Protein AF-I0XAP1-F1 (afdb_monomer_lite)

Structure (mmCIF, N/CA/C/O backbone):
data_AF-I0XAP1-F1
#
_entry.id   AF-I0XAP1-F1
#
loop_
_atom_site.group_PDB
_atom_site.id
_atom_site.type_symbol
_atom_site.label_atom_id
_atom_site.label_alt_id
_atom_site.label_comp_id
_atom_site.label_asym_id
_atom_site.label_entity_id
_atom_site.label_seq_id
_atom_site.pdbx_PDB_ins_code
_atom_site.Cartn_x
_atom_site.Cartn_y
_atom_site.Cartn_z
_atom_site.occupancy
_atom_site.B_iso_or_equiv
_atom_site.auth_seq_id
_atom_site.auth_comp_id
_atom_site.auth_asym_id
_atom_site.auth_atom_id
_atom_site.pdbx_PDB_model_num
ATOM 1 N N . MET A 1 1 ? -6.692 0.316 -14.441 1.00 70.31 1 MET A N 1
ATOM 2 C CA . MET A 1 1 ? -7.532 0.140 -13.238 1.00 70.31 1 MET A CA 1
ATOM 3 C C . MET A 1 1 ? -6.879 -0.875 -12.311 1.00 70.31 1 MET A C 1
ATOM 5 O O . MET A 1 1 ? -6.813 -2.054 -12.639 1.00 70.31 1 MET A O 1
ATOM 9 N N . MET A 1 2 ? -6.371 -0.388 -11.183 1.00 84.69 2 MET A N 1
ATOM 10 C CA . MET A 1 2 ? -5.566 -1.101 -10.189 1.00 84.69 2 MET A CA 1
ATOM 11 C C . MET A 1 2 ? -6.385 -1.982 -9.250 1.00 84.69 2 MET A C 1
ATOM 13 O O . MET A 1 2 ? -5.925 -3.034 -8.814 1.00 84.69 2 MET A O 1
ATOM 17 N N . VAL A 1 3 ? -7.602 -1.559 -8.910 1.00 85.81 3 VAL A N 1
ATOM 18 C CA . VAL A 1 3 ? -8.508 -2.338 -8.062 1.00 85.81 3 VAL A CA 1
ATOM 19 C C . VAL A 1 3 ? -9.157 -3.417 -8.918 1.00 85.81 3 VAL A C 1
ATOM 21 O O . VAL A 1 3 ? -9.912 -3.121 -9.837 1.00 85.81 3 VAL A O 1
ATOM 24 N N . THR A 1 4 ? -8.856 -4.674 -8.608 1.00 77.31 4 THR A N 1
ATOM 25 C CA . THR A 1 4 ? -9.398 -5.834 -9.335 1.00 77.31 4 THR A CA 1
ATOM 26 C C . THR A 1 4 ? -10.621 -6.434 -8.650 1.00 77.31 4 THR A C 1
ATOM 28 O O . THR A 1 4 ? -11.481 -6.998 -9.317 1.00 77.31 4 THR A O 1
ATOM 31 N N . SER A 1 5 ? -10.731 -6.289 -7.326 1.00 74.06 5 SER A N 1
ATOM 32 C CA . SER A 1 5 ? -11.932 -6.639 -6.564 1.00 74.06 5 SER A CA 1
ATOM 33 C C . SER A 1 5 ? -12.002 -5.843 -5.262 1.00 74.06 5 SER A C 1
ATOM 35 O O . SER A 1 5 ? -10.977 -5.681 -4.592 1.00 74.06 5 SER A O 1
ATOM 37 N N . PHE A 1 6 ? -13.204 -5.416 -4.873 1.00 84.88 6 PHE A N 1
ATOM 38 C CA . PHE A 1 6 ? -13.480 -4.724 -3.614 1.00 84.88 6 PHE A CA 1
ATOM 39 C C . PHE A 1 6 ? -14.702 -5.348 -2.936 1.00 84.88 6 PHE A C 1
ATOM 41 O O . PHE A 1 6 ? -15.781 -5.399 -3.522 1.00 84.88 6 PHE A O 1
ATOM 48 N N . PHE A 1 7 ? -14.530 -5.772 -1.688 1.00 82.12 7 PHE A N 1
ATOM 49 C CA . PHE A 1 7 ? -15.604 -6.130 -0.768 1.00 82.12 7 PHE A CA 1
ATOM 50 C C . PHE A 1 7 ? -15.308 -5.452 0.572 1.00 82.12 7 PHE A C 1
ATOM 52 O O . PHE A 1 7 ? -14.135 -5.323 0.923 1.00 82.12 7 PHE A O 1
ATOM 59 N N . PRO A 1 8 ? -16.308 -5.023 1.357 1.00 85.56 8 PRO A N 1
ATOM 60 C CA . PRO A 1 8 ? -16.044 -4.517 2.700 1.00 85.56 8 PRO A CA 1
ATOM 61 C C . PRO A 1 8 ? -15.155 -5.488 3.498 1.00 85.56 8 PRO A C 1
ATOM 63 O O . PRO A 1 8 ? -15.486 -6.661 3.661 1.00 85.56 8 PRO A O 1
ATOM 66 N N . GLY A 1 9 ? -13.992 -4.999 3.932 1.00 91.12 9 GLY A N 1
ATOM 67 C CA . GLY A 1 9 ? -12.972 -5.770 4.649 1.00 91.12 9 GLY A CA 1
ATOM 68 C C . GLY A 1 9 ? -11.940 -6.491 3.771 1.00 91.12 9 GLY A C 1
ATOM 69 O O . GLY A 1 9 ? -11.027 -7.110 4.315 1.00 91.12 9 GLY A O 1
ATOM 70 N N . ARG A 1 10 ? -12.045 -6.427 2.434 1.00 94.25 10 ARG A N 1
ATOM 71 C CA . ARG A 1 10 ? -11.115 -7.068 1.486 1.00 94.25 10 ARG A CA 1
ATOM 72 C C . ARG A 1 10 ? -10.923 -6.268 0.198 1.00 94.25 10 ARG A C 1
ATOM 74 O O . ARG A 1 10 ? -11.867 -6.045 -0.558 1.00 94.25 10 ARG A O 1
ATOM 81 N N . ILE A 1 11 ? -9.678 -5.931 -0.125 1.00 93.62 11 ILE A N 1
ATOM 82 C CA . ILE A 1 11 ? -9.319 -5.247 -1.376 1.00 93.62 11 ILE A CA 1
ATOM 83 C C . ILE A 1 11 ? -8.220 -6.022 -2.082 1.00 93.62 11 ILE A C 1
ATOM 85 O O . ILE A 1 11 ? -7.196 -6.334 -1.480 1.00 93.62 11 ILE A O 1
ATOM 89 N N . ARG A 1 12 ? -8.403 -6.287 -3.379 1.00 94.88 12 ARG A N 1
ATOM 90 C CA . ARG A 1 12 ? -7.346 -6.828 -4.237 1.00 94.88 12 ARG A CA 1
ATOM 91 C C . ARG A 1 12 ? -6.877 -5.777 -5.226 1.00 94.88 12 ARG A C 1
ATOM 93 O O . ARG A 1 12 ? -7.638 -5.327 -6.087 1.00 94.88 12 ARG A O 1
ATOM 100 N N . LEU A 1 13 ? -5.599 -5.457 -5.134 1.00 95.00 13 LEU A N 1
ATOM 101 C CA . LEU A 1 13 ? -4.904 -4.535 -6.012 1.00 95.00 13 LEU A CA 1
ATOM 102 C C . LEU A 1 13 ? -4.014 -5.319 -6.983 1.00 95.00 13 LEU A C 1
ATOM 104 O O . LEU A 1 13 ? -3.477 -6.381 -6.648 1.00 95.00 13 LEU A O 1
ATOM 108 N N . ARG A 1 14 ? -3.866 -4.795 -8.196 1.00 94.38 14 ARG A N 1
ATOM 109 C CA . ARG A 1 14 ? -2.934 -5.284 -9.207 1.00 94.38 14 ARG A CA 1
ATOM 110 C C . ARG A 1 14 ? -2.342 -4.111 -9.975 1.00 94.38 14 ARG A C 1
ATOM 112 O O . ARG A 1 14 ? -3.081 -3.313 -10.537 1.00 94.38 14 ARG A O 1
ATOM 119 N N . ALA A 1 15 ? -1.020 -4.038 -10.018 1.00 94.56 15 ALA A N 1
ATOM 120 C CA . ALA A 1 15 ? -0.273 -3.008 -10.726 1.00 94.56 15 ALA A CA 1
ATOM 121 C C . ALA A 1 15 ? 1.173 -3.479 -10.958 1.00 94.56 15 ALA A C 1
ATOM 123 O O . ALA A 1 15 ? 1.671 -4.288 -10.169 1.00 94.56 15 ALA A O 1
ATOM 124 N N . PRO A 1 16 ? 1.866 -2.977 -11.997 1.00 94.50 16 PRO A N 1
ATOM 125 C CA . PRO A 1 16 ? 3.264 -3.326 -12.257 1.00 94.50 16 PRO A CA 1
ATOM 126 C C . PRO A 1 16 ? 4.194 -3.024 -11.076 1.00 94.50 16 PRO A C 1
ATOM 128 O O . PRO A 1 16 ? 5.070 -3.831 -10.781 1.00 94.50 16 PRO A O 1
ATOM 131 N N . VAL A 1 17 ? 3.945 -1.932 -10.342 1.00 96.25 17 VAL A N 1
ATOM 132 C CA . VAL A 1 17 ? 4.732 -1.544 -9.157 1.00 96.25 17 VAL A CA 1
ATOM 133 C C . VAL A 1 17 ? 4.779 -2.633 -8.077 1.00 96.25 17 VAL A C 1
ATOM 135 O O . VAL A 1 17 ? 5.740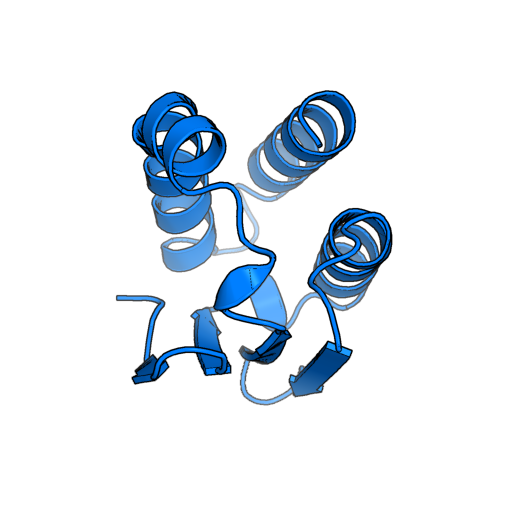 -2.718 -7.326 1.00 96.25 17 VAL A O 1
ATOM 138 N N . PHE A 1 18 ? 3.779 -3.519 -8.012 1.00 96.06 18 PHE A N 1
ATOM 139 C CA . PHE A 1 18 ? 3.741 -4.603 -7.026 1.00 96.06 18 PHE A CA 1
ATOM 140 C C . PHE A 1 18 ? 4.649 -5.789 -7.355 1.00 96.06 18 PHE A C 1
ATOM 142 O O . PHE A 1 18 ? 4.611 -6.799 -6.654 1.00 96.06 18 PHE A O 1
ATOM 149 N N . ARG A 1 19 ? 5.421 -5.707 -8.439 1.00 95.81 19 ARG A N 1
ATOM 150 C CA . ARG A 1 19 ? 6.496 -6.658 -8.737 1.00 95.81 19 ARG A CA 1
ATOM 151 C C . ARG A 1 19 ? 7.830 -6.232 -8.122 1.00 95.81 19 ARG A C 1
ATOM 153 O O . ARG A 1 19 ? 8.732 -7.054 -8.025 1.00 95.81 19 ARG A O 1
ATOM 160 N N . GLU A 1 20 ? 7.928 -4.976 -7.688 1.00 96.56 20 GLU A N 1
ATOM 161 C CA . GLU A 1 20 ? 9.104 -4.397 -7.045 1.00 96.56 20 GLU A CA 1
ATOM 162 C C . GLU A 1 20 ? 9.068 -4.702 -5.545 1.00 96.56 20 GLU A C 1
ATOM 164 O O . GLU A 1 20 ? 8.298 -4.097 -4.795 1.00 96.56 20 GLU A O 1
ATOM 169 N N . GLU A 1 21 ? 9.873 -5.672 -5.117 1.00 95.44 21 GLU A N 1
ATOM 170 C CA . GLU A 1 21 ? 9.864 -6.198 -3.747 1.00 95.44 21 GLU A CA 1
ATOM 171 C C . GLU A 1 21 ? 10.041 -5.104 -2.688 1.00 95.44 21 GLU A C 1
ATOM 173 O O . GLU A 1 21 ? 9.222 -4.988 -1.782 1.00 95.44 21 GLU A O 1
ATOM 178 N N . ASP A 1 22 ? 11.033 -4.232 -2.845 1.00 95.75 22 ASP A N 1
ATOM 179 C CA . ASP A 1 22 ? 11.343 -3.179 -1.878 1.00 95.75 22 ASP A CA 1
ATOM 180 C C . ASP A 1 22 ? 10.237 -2.111 -1.771 1.00 95.75 22 ASP A C 1
ATOM 182 O O . ASP A 1 22 ? 9.938 -1.621 -0.677 1.00 95.75 22 ASP A O 1
ATOM 186 N N . LEU A 1 23 ? 9.580 -1.766 -2.886 1.00 96.00 23 LEU A N 1
ATOM 187 C CA . LEU A 1 23 ? 8.440 -0.842 -2.879 1.00 96.00 23 LEU A CA 1
ATOM 188 C C . LEU A 1 23 ? 7.232 -1.472 -2.181 1.00 96.00 23 LEU A C 1
ATOM 190 O O . LEU A 1 23 ? 6.533 -0.797 -1.418 1.00 96.00 23 LEU A O 1
ATOM 194 N N . VAL A 1 24 ? 6.996 -2.765 -2.421 1.00 96.25 24 VAL A N 1
ATOM 195 C CA . VAL A 1 24 ? 5.930 -3.528 -1.766 1.00 96.25 24 VAL A CA 1
ATOM 196 C C . VAL A 1 24 ? 6.190 -3.632 -0.269 1.00 96.25 24 VAL A C 1
ATOM 198 O O . VAL A 1 24 ? 5.302 -3.308 0.516 1.00 96.25 24 VAL A O 1
ATOM 201 N N . GLU A 1 25 ? 7.397 -4.012 0.144 1.00 95.69 25 GLU A N 1
ATOM 202 C CA . GLU A 1 25 ? 7.774 -4.097 1.556 1.00 95.69 25 GLU A CA 1
ATOM 203 C C . GLU A 1 25 ? 7.616 -2.753 2.266 1.00 95.69 25 GLU A C 1
ATOM 205 O O . GLU A 1 25 ? 7.046 -2.693 3.361 1.00 95.69 25 GLU A O 1
ATOM 210 N N . ARG A 1 26 ? 8.036 -1.653 1.625 1.00 95.88 26 ARG A N 1
ATOM 211 C CA . ARG A 1 26 ? 7.856 -0.306 2.175 1.00 95.88 26 ARG A CA 1
ATOM 212 C C . ARG A 1 26 ? 6.379 0.031 2.361 1.00 95.88 26 ARG A C 1
ATOM 214 O O . ARG A 1 26 ? 5.995 0.486 3.438 1.00 95.88 26 ARG A O 1
ATOM 221 N N . ALA A 1 27 ? 5.548 -0.210 1.347 1.00 95.25 27 ALA A N 1
ATOM 222 C CA . ALA A 1 27 ? 4.110 0.037 1.422 1.00 95.25 27 ALA A CA 1
ATOM 223 C C . ALA A 1 27 ? 3.431 -0.823 2.503 1.00 95.25 27 ALA A C 1
ATOM 225 O O . ALA A 1 27 ? 2.621 -0.316 3.278 1.00 95.25 27 ALA A O 1
ATOM 226 N N . ILE A 1 28 ? 3.795 -2.105 2.609 1.00 95.00 28 ILE A N 1
ATOM 227 C CA . ILE A 1 28 ? 3.294 -3.014 3.649 1.00 95.00 28 ILE A CA 1
ATOM 228 C C . ILE A 1 28 ? 3.707 -2.526 5.041 1.00 95.00 28 ILE A C 1
ATOM 230 O O . ILE A 1 28 ? 2.878 -2.522 5.950 1.00 95.00 28 ILE A O 1
ATOM 234 N N . GLY A 1 29 ? 4.955 -2.086 5.219 1.00 95.56 29 GLY A N 1
ATOM 235 C CA . GLY A 1 29 ? 5.444 -1.546 6.489 1.00 95.56 29 GLY A CA 1
ATOM 236 C C . GLY A 1 29 ? 4.644 -0.331 6.963 1.00 95.56 29 GLY A C 1
ATOM 237 O O . GLY A 1 29 ? 4.313 -0.235 8.143 1.00 95.56 29 GLY A O 1
ATOM 238 N N . ILE A 1 30 ? 4.271 0.550 6.033 1.00 94.56 30 ILE A N 1
ATOM 239 C CA . ILE A 1 30 ? 3.404 1.702 6.297 1.00 94.56 30 ILE A CA 1
ATOM 240 C C . ILE A 1 30 ? 1.991 1.235 6.684 1.00 94.56 30 ILE A C 1
ATOM 242 O O . ILE A 1 30 ? 1.474 1.611 7.735 1.00 94.56 30 ILE A O 1
ATOM 246 N N . LEU A 1 31 ? 1.377 0.358 5.882 1.00 92.12 31 LEU A N 1
ATOM 247 C CA . LEU A 1 31 ? 0.014 -0.131 6.123 1.00 92.12 31 LEU A CA 1
ATOM 248 C C . LEU A 1 31 ? -0.121 -0.903 7.443 1.00 92.12 31 LEU A C 1
ATOM 250 O O . LEU A 1 31 ? -1.167 -0.829 8.084 1.00 92.12 31 LEU A O 1
ATOM 254 N N . ARG A 1 32 ? 0.930 -1.602 7.887 1.00 92.88 32 ARG A N 1
ATOM 255 C CA . ARG A 1 32 ? 0.958 -2.317 9.176 1.00 92.88 32 ARG A CA 1
ATOM 256 C C . ARG A 1 32 ? 0.844 -1.406 10.397 1.00 92.88 32 ARG A C 1
ATOM 258 O O . ARG A 1 32 ? 0.505 -1.899 11.468 1.00 92.88 32 ARG A O 1
ATOM 265 N N . LYS A 1 33 ? 1.076 -0.098 10.255 1.00 91.19 33 LYS A N 1
ATOM 266 C CA . LYS A 1 33 ? 0.817 0.880 11.324 1.00 91.19 33 LYS A CA 1
ATOM 267 C C . LYS A 1 33 ? -0.680 1.114 11.545 1.00 91.19 33 LYS A C 1
ATOM 269 O O . LYS A 1 33 ? -1.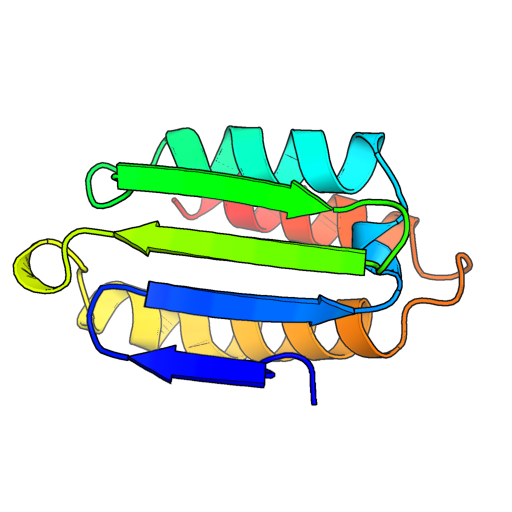069 1.654 12.577 1.00 91.19 33 LYS A O 1
ATOM 274 N N . PHE A 1 34 ? -1.525 0.720 10.591 1.00 88.50 34 PHE A N 1
ATOM 275 C CA . PHE A 1 34 ? -2.949 1.004 10.624 1.00 88.50 34 PHE A CA 1
ATOM 276 C C . PHE A 1 34 ? -3.730 -0.029 11.455 1.00 88.50 34 PHE A C 1
ATOM 278 O O . PHE A 1 34 ? -3.759 -1.202 11.081 1.00 88.50 34 PHE A O 1
ATOM 285 N N . PRO A 1 35 ? -4.440 0.372 12.530 1.00 87.94 35 PRO A N 1
ATOM 286 C CA . PRO A 1 35 ? -5.099 -0.575 13.438 1.00 87.94 35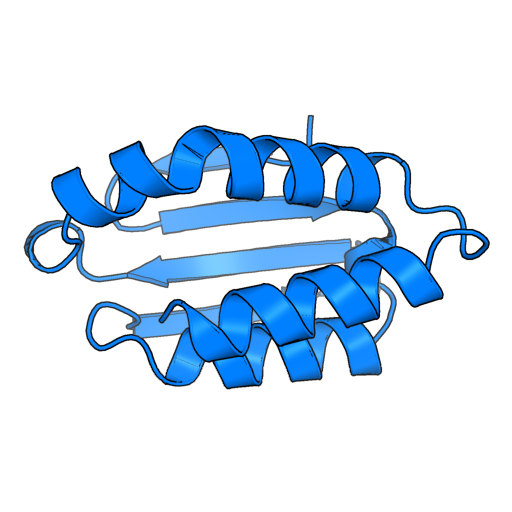 PRO A CA 1
ATOM 287 C C . PRO A 1 35 ? -6.196 -1.434 12.803 1.00 87.94 35 PRO A C 1
ATOM 289 O O . PRO A 1 35 ? -6.508 -2.505 13.314 1.00 87.94 35 PRO A O 1
ATOM 292 N N . ALA A 1 36 ? -6.813 -0.964 11.715 1.00 91.31 36 ALA A N 1
ATOM 293 C CA . ALA A 1 36 ? -7.852 -1.722 11.025 1.00 91.31 36 ALA A CA 1
ATOM 294 C C . ALA A 1 36 ? -7.279 -2.846 10.147 1.00 91.31 36 ALA A C 1
ATOM 296 O O . ALA A 1 36 ? -8.047 -3.657 9.638 1.00 91.31 36 ALA A O 1
ATOM 297 N N . LEU A 1 37 ? -5.962 -2.897 9.921 1.00 93.62 37 LEU A N 1
ATOM 298 C CA . LEU A 1 37 ? -5.358 -3.924 9.084 1.00 93.62 37 LEU A CA 1
ATOM 299 C C . LEU A 1 37 ? -5.378 -5.287 9.790 1.00 93.62 37 LEU A C 1
ATOM 301 O O . LEU A 1 37 ? -4.891 -5.423 10.908 1.00 93.62 37 LEU A O 1
ATOM 305 N N . LYS A 1 38 ? -5.885 -6.312 9.100 1.00 95.44 38 LYS A N 1
ATOM 306 C CA . LYS A 1 38 ? -5.850 -7.706 9.564 1.00 95.44 38 LYS A CA 1
ATOM 307 C C . LYS A 1 38 ? -4.705 -8.484 8.944 1.00 95.44 38 LYS A C 1
ATOM 309 O O . LYS A 1 38 ? -3.988 -9.189 9.644 1.00 95.44 38 LYS A O 1
ATOM 314 N N . ASN A 1 39 ? -4.569 -8.391 7.626 1.00 95.81 39 ASN A N 1
ATOM 315 C CA . ASN A 1 39 ? -3.589 -9.164 6.881 1.00 95.81 39 ASN A CA 1
ATOM 316 C C . ASN A 1 39 ? -3.241 -8.476 5.559 1.00 95.81 39 ASN A C 1
ATOM 318 O O . ASN A 1 39 ? -4.068 -7.759 4.988 1.00 95.81 39 ASN A O 1
ATOM 322 N N . ILE A 1 40 ? -2.027 -8.718 5.067 1.00 96.50 40 ILE A N 1
ATOM 323 C CA . ILE A 1 40 ? -1.615 -8.358 3.710 1.00 96.50 40 ILE A CA 1
ATOM 324 C C . ILE A 1 40 ? -0.854 -9.532 3.118 1.00 96.50 40 ILE A C 1
ATOM 326 O O . ILE A 1 40 ? 0.084 -10.031 3.733 1.00 96.50 40 ILE A O 1
ATOM 330 N N . ASP A 1 41 ? -1.247 -9.917 1.911 1.00 95.81 41 ASP A N 1
ATOM 331 C CA . ASP A 1 41 ? -0.569 -10.921 1.100 1.00 95.81 41 ASP A CA 1
ATOM 332 C C . ASP A 1 41 ? -0.187 -10.313 -0.255 1.00 95.81 41 ASP A C 1
ATOM 334 O O . ASP A 1 41 ? -0.937 -9.513 -0.824 1.00 95.81 41 ASP A O 1
ATOM 338 N N . ASN A 1 42 ? 0.979 -10.672 -0.781 1.00 95.44 42 ASN A N 1
ATOM 339 C CA . ASN A 1 42 ? 1.495 -10.157 -2.041 1.00 95.44 42 ASN A CA 1
ATOM 340 C C . ASN A 1 42 ? 2.057 -11.278 -2.917 1.00 95.44 42 ASN A C 1
ATOM 342 O O . ASN A 1 42 ? 2.697 -12.218 -2.465 1.00 95.44 42 ASN A O 1
ATOM 346 N N . ASN A 1 43 ? 1.858 -11.133 -4.223 1.00 95.81 43 ASN A N 1
ATOM 347 C CA . ASN A 1 43 ? 2.414 -12.008 -5.238 1.00 95.81 43 ASN A CA 1
ATOM 348 C C . ASN A 1 43 ? 3.206 -11.155 -6.233 1.00 95.81 43 ASN A C 1
ATOM 350 O O . ASN A 1 43 ? 2.626 -10.549 -7.141 1.00 95.81 43 ASN A O 1
ATOM 354 N N . LEU A 1 44 ? 4.530 -11.131 -6.054 1.00 95.00 44 LEU A N 1
ATOM 355 C 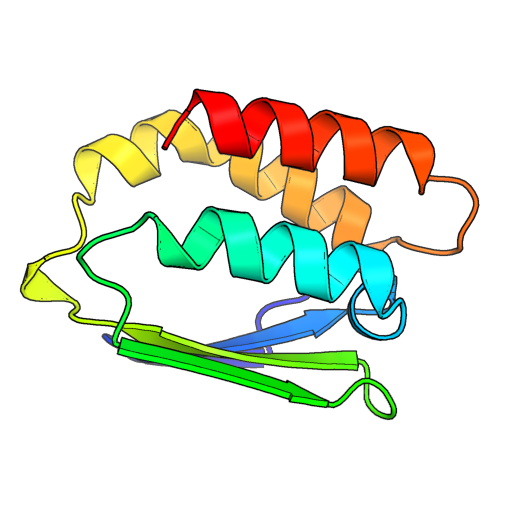CA . LEU A 1 44 ? 5.451 -10.334 -6.871 1.00 95.00 44 LEU A CA 1
ATOM 356 C C . LEU A 1 44 ? 5.459 -10.777 -8.340 1.00 95.00 44 LEU A C 1
ATOM 358 O O . LEU A 1 44 ? 5.556 -9.944 -9.231 1.00 95.00 44 LEU A O 1
ATOM 362 N N . LEU A 1 45 ? 5.270 -12.072 -8.624 1.00 94.38 45 LEU A N 1
ATOM 363 C CA . LEU A 1 45 ? 5.242 -12.585 -10.000 1.00 94.38 45 LEU A CA 1
ATOM 364 C C . LEU A 1 45 ? 4.095 -11.966 -10.816 1.00 94.38 45 LEU A C 1
ATOM 366 O O . LEU A 1 45 ? 4.259 -11.567 -11.968 1.00 94.38 45 LEU A O 1
ATOM 370 N N . THR A 1 46 ? 2.910 -11.881 -10.214 1.00 92.12 46 THR A N 1
ATOM 371 C CA . THR A 1 46 ? 1.710 -11.354 -10.880 1.00 92.12 46 THR A CA 1
ATOM 372 C C . THR A 1 46 ? 1.503 -9.860 -10.649 1.00 92.12 46 THR A C 1
ATOM 374 O O . THR A 1 46 ? 0.705 -9.251 -11.364 1.00 92.12 46 THR A O 1
ATOM 377 N N . GLY A 1 47 ? 2.233 -9.262 -9.702 1.00 94.25 47 GLY A N 1
ATOM 378 C CA . GLY A 1 47 ? 2.036 -7.888 -9.254 1.00 94.25 47 GLY A CA 1
ATOM 379 C C . GLY A 1 47 ? 0.675 -7.705 -8.589 1.00 94.25 47 GLY A C 1
ATOM 380 O O . GLY A 1 47 ? -0.050 -6.774 -8.931 1.00 94.25 47 GLY A O 1
ATOM 381 N N . SER A 1 48 ? 0.278 -8.631 -7.709 1.00 95.19 48 SER A N 1
ATOM 382 C CA . SER A 1 48 ? -0.998 -8.572 -6.984 1.00 95.19 48 SER A CA 1
ATOM 383 C C . SER A 1 48 ? -0.771 -8.414 -5.487 1.00 95.19 48 SER A C 1
ATOM 385 O O . SER A 1 48 ? 0.087 -9.085 -4.926 1.00 95.19 48 SER A O 1
ATOM 387 N N . VAL A 1 49 ? -1.592 -7.589 -4.842 1.00 96.00 49 VAL A N 1
ATOM 388 C CA . VAL A 1 49 ? -1.651 -7.446 -3.383 1.00 96.00 49 VAL A CA 1
ATOM 389 C C . VAL A 1 49 ? -3.091 -7.658 -2.923 1.00 96.00 49 VAL A C 1
ATOM 391 O O . VAL A 1 49 ? -4.025 -7.132 -3.530 1.00 96.00 49 VAL A O 1
ATOM 394 N N . LEU A 1 50 ? -3.283 -8.439 -1.866 1.00 96.44 50 LEU A N 1
ATOM 395 C CA . LEU A 1 50 ? -4.545 -8.609 -1.158 1.00 96.44 50 LEU A CA 1
ATOM 396 C C . LEU A 1 50 ? -4.422 -7.959 0.218 1.00 96.44 50 LEU A C 1
ATOM 398 O O . LEU A 1 50 ? -3.528 -8.295 0.984 1.00 96.44 50 LEU A O 1
ATOM 402 N N . ILE A 1 51 ? -5.344 -7.055 0.528 1.00 95.62 51 ILE A N 1
ATOM 403 C CA . ILE A 1 51 ? -5.442 -6.372 1.816 1.00 95.62 51 ILE A CA 1
ATOM 404 C C . ILE A 1 51 ? -6.728 -6.836 2.488 1.00 95.62 51 ILE A C 1
ATOM 406 O O . ILE A 1 51 ? -7.812 -6.693 1.918 1.00 95.62 51 ILE A O 1
ATOM 410 N N . GLU A 1 52 ? -6.618 -7.358 3.704 1.00 96.19 52 GLU A N 1
ATOM 411 C CA . GLU A 1 52 ? -7.753 -7.683 4.565 1.00 96.19 52 GLU A CA 1
ATOM 412 C C . GLU A 1 52 ? -7.781 -6.727 5.762 1.00 96.19 52 GLU A C 1
ATOM 414 O O . GLU A 1 52 ? -6.750 -6.465 6.386 1.00 96.19 52 GLU A O 1
ATOM 419 N N . TYR A 1 53 ? -8.959 -6.198 6.093 1.00 94.50 53 TYR A N 1
ATOM 420 C CA . TYR A 1 53 ? -9.126 -5.175 7.125 1.00 94.50 53 TYR A CA 1
ATOM 421 C C . TYR A 1 53 ? -10.481 -5.266 7.845 1.00 94.50 53 TYR A C 1
ATOM 423 O O . TYR A 1 53 ? -11.423 -5.917 7.394 1.00 94.50 53 TYR A O 1
ATOM 431 N N . GLU A 1 54 ? -10.577 -4.614 8.998 1.00 93.31 54 GLU A N 1
ATOM 432 C CA . GLU A 1 54 ? -11.798 -4.426 9.784 1.00 93.31 54 GLU A CA 1
ATOM 433 C C . GLU A 1 54 ? -12.560 -3.207 9.275 1.00 93.31 54 GLU A C 1
ATOM 435 O O . GLU A 1 54 ? -12.173 -2.072 9.540 1.00 93.31 54 GLU A O 1
ATOM 440 N N . ALA A 1 55 ? -13.616 -3.437 8.488 1.00 90.19 55 ALA A N 1
ATOM 441 C CA . ALA A 1 55 ? -14.346 -2.370 7.801 1.00 90.19 55 ALA A CA 1
ATOM 442 C C . ALA A 1 55 ? -14.984 -1.347 8.756 1.00 90.19 55 ALA A C 1
ATOM 444 O O . ALA A 1 55 ? -15.058 -0.169 8.426 1.00 90.19 55 ALA A O 1
ATOM 445 N N . ASP A 1 56 ? -15.397 -1.792 9.938 1.00 90.25 56 ASP A N 1
ATOM 446 C CA . ASP A 1 56 ? -15.950 -0.986 11.028 1.00 90.25 56 ASP A CA 1
ATOM 447 C C . ASP A 1 56 ? -14.906 -0.099 11.723 1.00 90.25 56 ASP A C 1
ATOM 449 O O . ASP A 1 56 ? -15.255 0.940 12.279 1.00 90.25 56 ASP A O 1
ATOM 453 N N . LYS A 1 57 ? -13.621 -0.465 11.653 1.00 88.50 57 LYS A N 1
ATOM 454 C CA . LYS A 1 57 ? -12.509 0.320 12.209 1.00 88.50 57 LYS A CA 1
ATOM 455 C C . LYS A 1 57 ? -11.876 1.282 11.209 1.00 88.50 57 LYS A C 1
ATOM 457 O O . LYS A 1 57 ? -10.914 1.967 11.557 1.00 88.50 57 LYS A O 1
ATOM 462 N N . VAL A 1 58 ? -12.378 1.346 9.975 1.00 85.69 58 VAL A N 1
ATOM 463 C CA . VAL A 1 58 ? -11.863 2.278 8.969 1.00 85.69 58 VAL A CA 1
ATOM 464 C C . VAL A 1 58 ? -12.471 3.674 9.178 1.00 85.69 58 VAL A C 1
ATOM 466 O O . VAL A 1 58 ? -13.674 3.852 8.986 1.00 85.69 58 VAL A O 1
ATOM 469 N N . PRO A 1 59 ? -11.664 4.703 9.502 1.00 85.56 59 PRO A N 1
ATOM 470 C CA . PRO A 1 59 ? -12.107 6.086 9.606 1.00 85.56 59 PRO A CA 1
ATOM 471 C C . PRO A 1 59 ? -12.378 6.664 8.209 1.00 85.56 59 PRO A C 1
ATOM 473 O O . PRO A 1 59 ? -11.511 7.287 7.591 1.00 85.56 59 PRO A O 1
ATOM 476 N N . MET A 1 60 ? -13.596 6.461 7.706 1.00 85.94 60 MET A N 1
ATOM 477 C CA . MET A 1 60 ? -13.992 6.889 6.359 1.00 85.94 60 MET A CA 1
ATOM 478 C C . MET A 1 60 ? -13.813 8.395 6.128 1.00 85.94 60 MET A C 1
ATOM 480 O O . MET A 1 60 ? -13.378 8.789 5.050 1.00 85.94 60 MET A O 1
ATOM 484 N N . GLU A 1 61 ? -14.060 9.237 7.134 1.00 86.38 61 GLU A N 1
ATOM 485 C CA . GLU A 1 61 ? -13.850 10.691 7.038 1.00 86.38 61 GLU A CA 1
ATOM 486 C C . GLU A 1 61 ? -12.380 11.056 6.773 1.00 86.38 61 GLU A C 1
ATOM 488 O O . GLU A 1 61 ? -12.094 11.884 5.907 1.00 86.38 61 GLU A O 1
ATOM 493 N N . LYS A 1 62 ? -11.435 10.378 7.445 1.00 84.81 62 LYS A N 1
ATOM 494 C CA . LYS A 1 62 ? -9.990 10.556 7.213 1.00 84.81 62 LYS A CA 1
ATOM 495 C C . LYS A 1 62 ? -9.581 10.046 5.829 1.00 84.81 62 LYS A C 1
ATOM 497 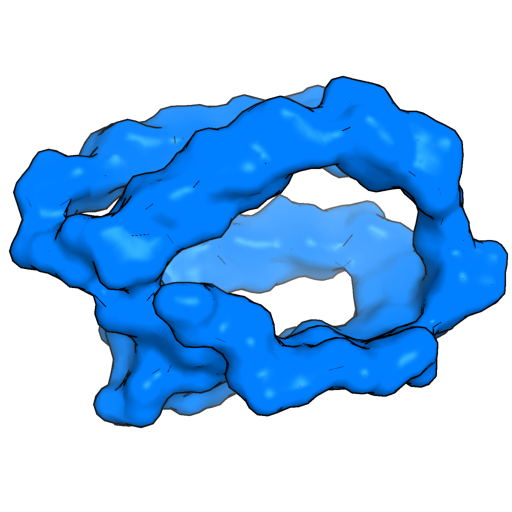O O . LYS A 1 62 ? -8.711 10.626 5.195 1.00 84.81 62 LYS A O 1
ATOM 502 N N . LEU A 1 63 ? -10.197 8.971 5.334 1.00 83.88 63 LEU A N 1
ATOM 503 C CA . LEU A 1 63 ? -9.915 8.486 3.979 1.00 83.88 63 LEU A CA 1
ATOM 504 C C . LEU A 1 63 ? -10.440 9.436 2.900 1.00 83.88 63 LEU A C 1
ATOM 506 O O . LEU A 1 63 ? -9.771 9.635 1.888 1.00 83.88 63 LEU A O 1
ATOM 510 N N . LEU A 1 64 ? -11.611 10.040 3.116 1.00 87.69 64 LEU A N 1
ATOM 511 C CA . LEU A 1 64 ? -12.193 10.999 2.179 1.00 87.69 64 LEU A CA 1
ATOM 512 C C . LEU A 1 64 ? -11.336 12.260 2.044 1.00 87.69 64 LEU A C 1
ATOM 514 O O . LEU A 1 64 ? -11.165 12.743 0.927 1.00 87.69 64 LEU A O 1
ATOM 518 N N . SER A 1 65 ? -10.742 12.759 3.133 1.00 89.00 65 SER A N 1
ATOM 519 C CA . SER A 1 65 ? -9.824 13.907 3.062 1.00 89.00 65 SER A CA 1
ATOM 520 C C . SER A 1 65 ? -8.510 13.588 2.338 1.00 89.00 65 SER A C 1
ATOM 522 O O . SER A 1 65 ? -7.864 14.491 1.813 1.00 89.00 65 SER A O 1
ATOM 524 N N . LEU A 1 66 ? -8.140 12.307 2.248 1.00 90.00 66 LEU A N 1
ATOM 525 C CA . LEU A 1 66 ? -6.961 11.817 1.529 1.00 90.00 66 LEU A CA 1
ATOM 526 C C . LEU A 1 66 ? -7.276 11.321 0.109 1.00 90.00 66 LEU A C 1
ATOM 528 O O . LEU A 1 66 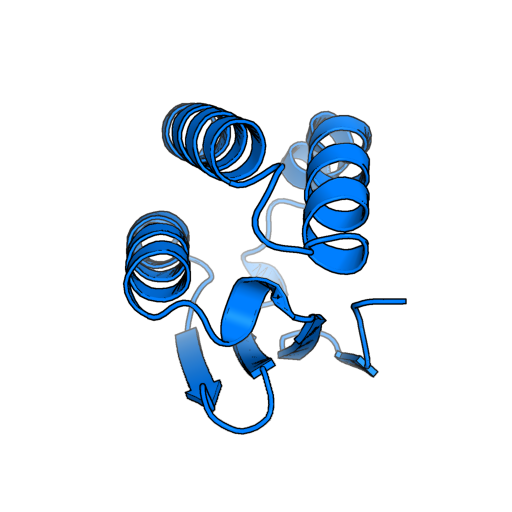? -6.400 10.765 -0.556 1.00 90.00 66 LEU A O 1
ATOM 532 N N . LYS A 1 67 ? -8.509 11.506 -0.376 1.00 90.25 67 LYS A N 1
ATOM 533 C CA . LYS A 1 67 ? -8.960 10.972 -1.668 1.00 90.25 67 LYS A CA 1
ATOM 534 C C . LYS A 1 67 ? -8.043 11.384 -2.820 1.00 90.25 67 LYS A C 1
ATOM 536 O O . LYS A 1 67 ? -7.628 10.524 -3.592 1.00 90.25 67 LYS A O 1
ATOM 541 N N . ASP A 1 68 ? -7.713 12.669 -2.927 1.00 92.25 68 ASP A N 1
ATOM 542 C CA . ASP A 1 68 ? -6.891 13.184 -4.030 1.00 92.25 68 ASP A CA 1
ATOM 543 C C . ASP A 1 68 ? -5.470 12.615 -3.993 1.00 92.25 68 ASP A C 1
ATOM 545 O O . ASP A 1 68 ? -4.937 12.212 -5.026 1.00 92.25 68 ASP A O 1
ATOM 549 N N . PHE A 1 69 ? -4.905 12.470 -2.792 1.00 93.81 69 PHE A N 1
ATOM 550 C CA . PHE A 1 69 ? -3.613 11.821 -2.590 1.00 93.81 69 PHE A CA 1
ATOM 551 C C . PHE A 1 69 ? -3.633 10.357 -3.057 1.00 93.81 69 PHE A C 1
ATOM 553 O O . PHE A 1 69 ? -2.759 9.930 -3.811 1.00 93.81 69 PHE A O 1
ATOM 560 N N . PHE A 1 70 ? -4.651 9.584 -2.661 1.00 91.44 70 PHE A N 1
ATOM 561 C CA . PHE A 1 70 ? -4.772 8.190 -3.094 1.00 91.44 70 PHE A CA 1
ATOM 562 C C . PHE A 1 70 ? -5.031 8.061 -4.598 1.00 91.44 70 PHE A C 1
ATOM 564 O O . PHE A 1 70 ? -4.539 7.114 -5.209 1.00 91.44 70 PHE A O 1
ATOM 571 N N . MET A 1 71 ? -5.755 9.002 -5.214 1.00 92.25 71 MET A N 1
ATOM 572 C CA . MET A 1 71 ? -5.932 9.036 -6.669 1.00 92.25 71 MET A CA 1
ATOM 573 C C . MET A 1 71 ? -4.610 9.302 -7.399 1.00 92.25 71 MET A C 1
ATOM 575 O O . MET A 1 71 ? -4.341 8.649 -8.408 1.00 92.25 71 MET A O 1
ATOM 579 N N . GLU A 1 72 ? -3.765 10.206 -6.893 1.00 94.25 72 GLU A N 1
ATOM 580 C CA . GLU A 1 72 ? -2.430 10.433 -7.455 1.00 94.25 72 GLU A CA 1
ATOM 581 C C . GLU A 1 72 ? -1.547 9.188 -7.318 1.00 94.25 72 GLU A C 1
ATOM 583 O O . GLU A 1 72 ? -0.985 8.722 -8.310 1.00 94.25 72 GLU A O 1
ATOM 588 N N . LEU A 1 73 ? -1.471 8.606 -6.118 1.00 93.81 73 LEU A N 1
ATOM 589 C CA . LEU A 1 73 ? -0.684 7.398 -5.878 1.00 93.81 73 LEU A CA 1
ATOM 590 C C . LEU A 1 73 ? -1.144 6.231 -6.758 1.00 93.81 73 LEU A C 1
ATOM 592 O O . LEU A 1 73 ? -0.310 5.544 -7.344 1.00 93.81 73 LEU A O 1
ATOM 596 N N . ALA A 1 74 ? -2.457 6.031 -6.899 1.00 93.31 74 ALA A N 1
ATOM 597 C CA . ALA A 1 74 ? -3.007 5.004 -7.777 1.00 93.31 74 ALA A CA 1
ATOM 598 C C . ALA A 1 74 ? -2.617 5.241 -9.242 1.00 93.31 74 ALA A C 1
ATOM 600 O O . ALA A 1 74 ? -2.218 4.302 -9.925 1.00 93.31 74 ALA A O 1
ATOM 601 N N . LYS A 1 75 ? -2.672 6.489 -9.723 1.00 94.06 75 LYS A N 1
ATOM 602 C CA . LYS A 1 75 ? -2.280 6.832 -11.096 1.00 94.06 75 LYS A CA 1
ATOM 603 C C . LYS A 1 75 ? -0.810 6.502 -11.368 1.00 94.06 75 LYS A C 1
ATOM 605 O O . LYS A 1 75 ? -0.508 5.887 -12.388 1.00 94.06 75 LYS A O 1
ATOM 610 N N . GLU A 1 76 ? 0.086 6.882 -10.460 1.00 95.12 76 GLU A N 1
ATOM 611 C CA . GLU A 1 76 ? 1.519 6.591 -10.594 1.00 95.12 76 GLU A CA 1
ATOM 612 C C . GLU A 1 76 ? 1.810 5.088 -10.504 1.00 95.12 76 GLU A C 1
ATOM 614 O O . GLU A 1 76 ? 2.634 4.569 -11.256 1.00 95.12 76 GLU A O 1
ATOM 619 N N . ALA A 1 77 ? 1.111 4.371 -9.620 1.00 93.62 77 ALA A N 1
ATOM 620 C CA . ALA A 1 77 ? 1.246 2.926 -9.469 1.00 93.62 77 ALA A CA 1
ATOM 621 C C . ALA A 1 77 ? 0.748 2.154 -10.704 1.00 93.62 77 ALA A C 1
ATOM 623 O O . ALA A 1 77 ? 1.388 1.191 -11.128 1.00 93.62 77 ALA A O 1
ATOM 624 N N . GLU A 1 78 ? -0.381 2.567 -11.293 1.00 93.31 78 GLU A N 1
ATOM 625 C CA . GLU A 1 78 ? -0.930 1.974 -12.520 1.00 93.31 78 GLU A CA 1
ATOM 626 C C . GLU A 1 78 ? -0.009 2.174 -13.722 1.00 93.31 78 GLU A C 1
ATOM 628 O O . GLU A 1 78 ? 0.163 1.250 -14.516 1.00 93.31 78 GLU A O 1
ATOM 633 N N . GLY A 1 79 ? 0.574 3.368 -13.844 1.00 92.44 79 GLY A N 1
ATOM 634 C CA . GLY A 1 79 ? 1.486 3.735 -14.925 1.00 92.44 79 GLY A CA 1
ATOM 635 C C . GLY A 1 79 ? 2.945 3.347 -14.690 1.00 92.44 79 GLY A C 1
ATOM 636 O O . GLY A 1 79 ? 3.798 3.793 -15.448 1.00 92.44 79 GLY A O 1
ATOM 637 N N . PHE A 1 80 ? 3.248 2.569 -13.648 1.00 95.12 80 PHE A N 1
ATOM 638 C CA . PHE A 1 80 ? 4.625 2.255 -13.283 1.00 95.12 80 PHE A CA 1
ATOM 639 C C . PHE A 1 80 ? 5.357 1.489 -14.394 1.00 95.12 80 PHE A C 1
ATOM 641 O O . PHE A 1 80 ? 4.979 0.371 -14.751 1.00 95.12 80 PHE A O 1
ATOM 648 N N . ASP A 1 81 ? 6.440 2.083 -14.888 1.00 93.69 81 ASP A N 1
ATOM 649 C CA . ASP A 1 81 ? 7.345 1.529 -15.903 1.00 93.69 81 ASP A CA 1
ATOM 650 C C . ASP A 1 81 ? 8.818 1.515 -15.441 1.00 93.69 81 ASP A C 1
ATOM 652 O O . ASP A 1 81 ? 9.724 1.213 -16.216 1.00 93.69 81 ASP A O 1
ATOM 656 N N . GLY A 1 82 ? 9.058 1.851 -14.168 1.00 92.19 82 GLY A N 1
ATOM 657 C CA . GLY A 1 82 ? 10.380 1.986 -13.559 1.00 92.19 82 GLY A CA 1
ATOM 658 C C . GLY A 1 82 ? 10.938 3.414 -13.567 1.00 92.19 82 GLY A C 1
ATOM 659 O O . GLY A 1 82 ? 11.714 3.758 -12.673 1.00 92.19 82 GLY A O 1
ATOM 660 N N . THR A 1 83 ? 10.514 4.285 -14.490 1.00 93.94 83 THR A N 1
ATOM 661 C CA . THR A 1 83 ? 11.035 5.662 -14.598 1.00 93.94 83 THR A CA 1
ATOM 662 C C . THR A 1 83 ? 10.474 6.588 -13.517 1.00 93.94 83 THR A C 1
ATOM 664 O O . THR A 1 83 ? 11.165 7.488 -13.039 1.00 93.94 83 THR A O 1
ATOM 667 N N . ASN A 1 84 ? 9.250 6.322 -13.052 1.00 94.88 84 ASN A N 1
ATOM 668 C CA . ASN A 1 84 ? 8.572 7.085 -12.003 1.00 94.88 84 ASN A CA 1
ATOM 669 C C . ASN A 1 84 ? 8.812 6.540 -10.578 1.00 94.88 84 ASN A C 1
ATOM 671 O O . ASN A 1 84 ? 8.149 6.959 -9.627 1.00 94.88 84 ASN A O 1
ATOM 675 N N . ARG A 1 85 ? 9.794 5.646 -10.391 1.00 95.75 85 ARG A N 1
ATOM 676 C CA . ARG A 1 85 ? 10.131 5.045 -9.086 1.00 95.75 85 ARG A CA 1
ATOM 677 C C . ARG A 1 85 ? 10.385 6.073 -7.984 1.00 95.75 85 ARG A C 1
ATOM 679 O O . ARG A 1 85 ? 9.872 5.918 -6.879 1.00 95.75 85 ARG A O 1
ATOM 686 N N . GLY A 1 86 ? 11.154 7.123 -8.279 1.00 95.88 86 GLY A N 1
ATOM 687 C CA . GLY A 1 86 ? 11.443 8.184 -7.307 1.00 95.88 86 GLY A CA 1
ATOM 688 C C . GLY A 1 86 ? 10.171 8.867 -6.800 1.00 95.88 86 GLY A C 1
ATOM 689 O O . GLY A 1 86 ? 10.030 9.102 -5.603 1.00 95.88 86 GLY A O 1
ATOM 690 N N . LYS A 1 87 ? 9.200 9.085 -7.694 1.00 95.81 87 LYS A N 1
ATOM 691 C CA . LYS A 1 87 ? 7.900 9.661 -7.344 1.00 95.81 87 LYS A CA 1
ATOM 692 C C . LYS A 1 87 ? 7.068 8.713 -6.475 1.00 95.81 87 LYS A C 1
ATOM 694 O O . LYS A 1 87 ? 6.460 9.162 -5.508 1.00 95.81 87 LYS A O 1
ATOM 699 N N . ILE A 1 88 ? 7.070 7.409 -6.767 1.00 97.00 88 ILE A N 1
ATOM 700 C CA . ILE A 1 88 ? 6.409 6.406 -5.912 1.00 97.00 88 ILE A CA 1
ATOM 701 C C . ILE A 1 88 ? 6.989 6.429 -4.496 1.00 97.00 88 ILE A C 1
ATOM 703 O O . ILE A 1 88 ? 6.228 6.465 -3.532 1.00 97.00 88 ILE A O 1
ATOM 707 N N . LEU A 1 89 ? 8.317 6.454 -4.358 1.00 96.44 89 LEU A N 1
ATOM 708 C CA . LEU A 1 89 ? 8.975 6.527 -3.052 1.00 96.44 89 LEU A CA 1
ATOM 709 C C . LEU A 1 89 ? 8.597 7.802 -2.290 1.00 96.44 89 LEU A C 1
ATOM 711 O O . LEU A 1 89 ? 8.235 7.719 -1.118 1.00 96.44 89 LEU A O 1
ATOM 715 N N . GLU A 1 90 ? 8.600 8.958 -2.957 1.00 96.75 90 GLU A N 1
ATOM 716 C CA . GLU A 1 90 ? 8.178 10.228 -2.356 1.00 96.75 90 GLU A CA 1
ATOM 717 C C . GLU A 1 90 ? 6.721 10.170 -1.866 1.00 96.75 90 GLU A C 1
ATOM 719 O O . GLU A 1 90 ? 6.399 10.631 -0.768 1.00 96.75 90 GLU A O 1
ATOM 724 N N . LEU A 1 91 ? 5.823 9.575 -2.655 1.00 96.56 91 LEU A N 1
ATOM 725 C CA . LEU A 1 91 ? 4.428 9.396 -2.261 1.00 96.56 91 LEU A CA 1
ATOM 726 C C . LEU A 1 91 ? 4.291 8.423 -1.083 1.00 96.56 91 LEU A C 1
ATOM 728 O O . LEU A 1 91 ? 3.519 8.701 -0.171 1.00 96.56 91 LEU A O 1
ATOM 732 N N . LEU A 1 92 ? 5.058 7.330 -1.037 1.00 96.19 92 LEU A N 1
ATOM 733 C CA . LEU A 1 92 ? 5.073 6.424 0.117 1.00 96.19 92 LEU A CA 1
ATOM 734 C C . LEU A 1 92 ? 5.596 7.119 1.383 1.00 96.19 92 LEU A C 1
ATOM 736 O O . LEU A 1 92 ? 5.045 6.918 2.462 1.00 96.19 92 LEU A O 1
ATOM 740 N N . GLU A 1 93 ? 6.602 7.984 1.273 1.00 96.06 93 GLU A N 1
ATOM 741 C CA . GLU A 1 93 ? 7.071 8.800 2.399 1.00 96.06 93 GLU A CA 1
ATOM 742 C C . GLU A 1 93 ? 6.025 9.804 2.883 1.00 96.06 93 GLU A C 1
ATOM 744 O O . GLU A 1 93 ? 5.883 10.017 4.088 1.00 96.06 93 GLU A O 1
ATOM 749 N N . LYS A 1 94 ? 5.281 10.424 1.962 1.00 95.38 94 LYS A N 1
ATOM 750 C CA . LYS A 1 94 ? 4.149 11.288 2.317 1.00 95.38 94 LYS A CA 1
ATOM 751 C C . LYS A 1 94 ? 3.054 10.487 3.011 1.00 95.38 94 LYS A C 1
ATOM 753 O O . LYS A 1 94 ? 2.569 10.934 4.046 1.00 95.38 94 LYS A O 1
ATOM 758 N N . LEU A 1 95 ? 2.708 9.306 2.492 1.00 93.75 95 LEU A N 1
ATOM 759 C CA . LEU A 1 95 ? 1.725 8.421 3.114 1.00 93.75 95 LEU A CA 1
ATOM 760 C C . LEU A 1 95 ? 2.136 8.084 4.550 1.00 93.75 95 LEU A C 1
ATOM 762 O O . LEU A 1 95 ? 1.329 8.254 5.453 1.00 93.75 95 LEU A O 1
ATOM 766 N N . ASP A 1 96 ? 3.397 7.714 4.775 1.00 93.50 96 ASP A N 1
ATOM 767 C CA . ASP A 1 96 ? 3.912 7.357 6.104 1.00 93.50 96 ASP A CA 1
ATOM 768 C C . ASP A 1 96 ? 3.814 8.484 7.149 1.00 93.50 96 ASP A C 1
ATOM 770 O O . ASP A 1 96 ? 3.827 8.229 8.348 1.00 93.50 96 ASP A O 1
ATOM 774 N N . LYS A 1 97 ? 3.720 9.744 6.707 1.00 91.56 97 LYS A N 1
ATOM 775 C CA . LYS A 1 97 ? 3.524 10.913 7.581 1.00 91.56 97 LYS A CA 1
ATOM 776 C C . LYS A 1 97 ? 2.048 11.233 7.838 1.00 91.56 97 LYS A C 1
ATOM 778 O O . LYS A 1 97 ? 1.748 12.005 8.745 1.00 91.56 97 LYS A O 1
ATOM 783 N N . LEU A 1 98 ? 1.138 10.709 7.015 1.00 86.69 98 LEU A N 1
ATOM 784 C CA . LEU A 1 98 ? -0.300 11.000 7.064 1.00 86.69 98 LEU A CA 1
ATOM 785 C C . LEU A 1 98 ? -1.088 9.985 7.905 1.00 86.69 98 LEU A C 1
ATOM 787 O O . LEU A 1 98 ? -2.179 10.306 8.403 1.00 86.69 98 LEU A O 1
ATOM 791 N N . ILE A 1 99 ? -0.573 8.762 8.046 1.00 79.56 99 ILE A N 1
ATOM 792 C CA . ILE A 1 99 ? -1.212 7.668 8.791 1.00 79.56 99 ILE A CA 1
ATOM 793 C C . ILE A 1 99 ? -0.440 7.291 10.043 1.00 79.56 99 ILE A C 1
ATOM 795 O O . ILE A 1 99 ? -1.151 7.174 11.066 1.00 79.56 99 ILE A O 1
#

Sequence (99 aa):
MMVTSFFPGRIRLRAPVFREEDLVERAIGILRKFPALKNIDNNLLTGSVLIEYEADKVPMEKLLSLKDFFMELAKEAEGFDGTNRGKILELLEKLDKLI

Foldseek 3Di:
DQFPDDDQQKTKGAFLQLLPPVLVVLLVVLCVVQPQWDDWDGDNVRRMIMTGGNNVSDPVVLVVVCVVLVVVLVVCRRPDPPPCVVVNVVSSVVSSVSD

Radius of gyration: 12.81 Å; chains: 1; bounding box: 28×26×29 Å

pLDDT: mean 92.19, std 5.02, range [70.31, 97.0]

Secondary structure (DSSP, 8-state):
--EEEEETTEEEEE-GGGG-HHHHHHHHHHHTT-TTEEEEEEETTTTEEEEEE-GGG--HHHHHHTHHHHHHHHHHHHT-SSTTHHHHHHHHHHHHHH-